Protein AF-A0A2H9MU21-F1 (afdb_monomer)

Mean predicted aligned error: 9.56 Å

Sequence (150 aa):
MADRKDGHDASGLLRKSKEVTQAKPKVFITDGLGSYAEAYQKEFWTVKRETRTLHIKHIHLQGDRNNNKMERLNGEIRDREKVMRGIKKKDSVTLTGYQLFHNYIRPHSALDGKTPSEKCGIKINGNNKWITLIQNAKKIQDREECPFLS

Nearest PDB structures (foldseek):
  7rz9-assembly1_A  TM=5.599E-01  e=3.671E-01  Rattus norvegicus
  6n50-assembly2_B  TM=5.242E-01  e=1.299E+00  Homo sapiens
  4u1x-assembly1_A  TM=3.172E-01  e=3.671E-01  Rattus norvegicus
  5b3j-assembly1_A  TM=4.796E-01  e=6.410E+00  Xenopus laevis
  6uo8-assembly1_A  TM=4.040E-01  e=5.998E+00  Homo sapiens

Radius of gyration: 18.97 Å; Cα contacts (8 Å, |Δi|>4): 110; chains: 1; bounding box: 38×38×54 Å

pLDDT: mean 79.31, std 14.64, range [28.78, 92.69]

Secondary structure (DSSP, 8-state):
-----STT-THHHHHHHHHHHSS--SEEEEES-HHHHHHHHHHT--SSGGG--EEEEE---S--TTTHHHHHHHHHHHHHHHHSTTTTSTT-HHHHHHHHIIIII--BGGGTTB-HHHHTT----SSSHHHHHHHHHHHHHHHHH-TT--

Solvent-accessible surface area (backbone atoms only — not comparable to full-atom values): 9190 Å² total; per-residue (Å²): 140,89,88,76,97,62,78,78,65,40,37,66,57,54,45,51,47,31,69,75,64,75,50,79,63,66,66,45,79,45,60,65,56,65,45,55,56,57,20,39,57,73,66,48,56,51,89,56,73,91,74,31,38,44,80,45,64,54,76,67,96,66,86,65,78,71,52,55,62,56,51,53,50,51,51,54,52,49,54,50,57,72,69,45,89,69,66,90,43,92,85,42,64,62,60,58,53,46,52,49,40,54,34,68,63,42,60,30,75,96,53,81,54,35,22,59,32,47,75,73,69,52,74,75,94,45,96,50,53,67,60,46,51,52,53,52,52,50,56,50,51,54,42,73,78,41,80,81,81,125

Structure (mmCIF, N/CA/C/O backbone):
data_AF-A0A2H9MU21-F1
#
_entry.id   AF-A0A2H9MU21-F1
#
loop_
_atom_site.group_PDB
_atom_site.id
_atom_site.type_symbol
_atom_site.label_atom_id
_atom_site.label_alt_id
_atom_site.label_comp_id
_atom_site.label_asym_id
_atom_site.label_entity_id
_atom_site.label_seq_id
_atom_site.pdbx_PDB_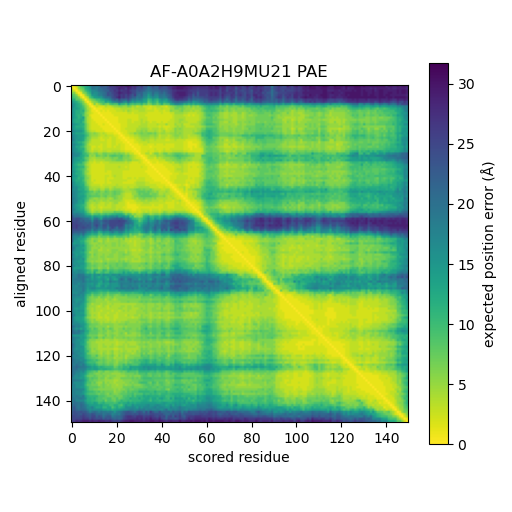ins_code
_atom_site.Cartn_x
_atom_site.Cartn_y
_atom_site.Cartn_z
_atom_site.occupancy
_atom_site.B_iso_or_equiv
_atom_site.auth_seq_id
_atom_site.auth_comp_id
_atom_site.auth_asym_id
_atom_site.auth_atom_id
_atom_site.pdbx_PDB_model_num
ATOM 1 N N . MET A 1 1 ? 4.583 18.434 7.825 1.00 28.78 1 MET A N 1
ATOM 2 C CA . MET A 1 1 ? 5.786 18.815 7.051 1.00 28.78 1 MET A CA 1
ATOM 3 C C . MET A 1 1 ? 5.511 18.649 5.561 1.00 28.78 1 MET A C 1
ATOM 5 O O . MET A 1 1 ? 5.287 17.536 5.119 1.00 28.78 1 MET A O 1
ATOM 9 N N . ALA A 1 2 ? 5.394 19.742 4.809 1.00 34.72 2 ALA A N 1
ATOM 10 C CA . ALA A 1 2 ? 5.431 19.710 3.344 1.00 34.72 2 ALA A CA 1
ATOM 11 C C . ALA A 1 2 ? 6.011 21.055 2.932 1.00 34.72 2 ALA A C 1
ATOM 13 O O . ALA A 1 2 ? 5.278 22.039 2.905 1.00 34.72 2 ALA A O 1
ATOM 14 N N . ASP A 1 3 ? 7.327 21.081 2.790 1.00 33.78 3 ASP A N 1
ATOM 15 C CA . ASP A 1 3 ? 8.057 22.201 2.223 1.00 33.78 3 ASP A CA 1
ATOM 16 C C . ASP A 1 3 ? 9.366 21.666 1.645 1.00 33.78 3 ASP A C 1
ATOM 18 O O . ASP A 1 3 ? 10.377 21.610 2.334 1.00 33.78 3 ASP A O 1
ATOM 22 N N . ARG A 1 4 ? 9.291 21.139 0.420 1.00 38.50 4 ARG A N 1
ATOM 23 C CA . ARG A 1 4 ? 10.366 21.202 -0.576 1.00 38.50 4 ARG A CA 1
ATOM 24 C C . ARG A 1 4 ? 9.696 21.267 -1.939 1.00 38.50 4 ARG A C 1
ATOM 26 O O . ARG A 1 4 ? 8.899 20.400 -2.293 1.00 38.50 4 ARG A O 1
ATOM 33 N N . LYS A 1 5 ? 9.964 22.369 -2.627 1.00 35.53 5 LYS A N 1
ATOM 34 C CA . LYS A 1 5 ? 9.330 22.827 -3.861 1.00 35.53 5 LYS A CA 1
ATOM 35 C C . LYS A 1 5 ? 10.253 22.574 -5.059 1.00 35.53 5 LYS A C 1
ATOM 37 O O . LYS A 1 5 ? 10.310 23.394 -5.963 1.00 35.53 5 LYS A O 1
ATOM 42 N N . ASP A 1 6 ? 10.931 21.429 -5.048 1.00 36.09 6 ASP A N 1
ATOM 43 C CA . ASP A 1 6 ? 11.750 20.915 -6.144 1.00 36.09 6 ASP A CA 1
ATOM 44 C C . ASP A 1 6 ? 11.114 19.592 -6.578 1.00 36.09 6 ASP A C 1
ATOM 46 O O . ASP A 1 6 ? 10.799 18.763 -5.725 1.00 36.09 6 ASP A O 1
ATOM 50 N N . GLY A 1 7 ? 10.815 19.469 -7.876 1.00 42.84 7 GLY A N 1
ATOM 51 C CA . GLY A 1 7 ? 9.925 18.483 -8.506 1.00 42.84 7 GLY A CA 1
ATOM 52 C C . GLY A 1 7 ? 9.657 17.204 -7.711 1.00 42.84 7 GLY A C 1
ATOM 53 O O . GLY A 1 7 ? 10.586 16.461 -7.431 1.00 42.84 7 GLY A O 1
ATOM 54 N N . HIS A 1 8 ? 8.381 16.962 -7.379 1.00 54.75 8 HIS A N 1
ATOM 55 C CA . HIS A 1 8 ? 7.844 15.808 -6.643 1.00 54.75 8 HIS A CA 1
ATOM 56 C C . HIS A 1 8 ? 8.671 14.513 -6.796 1.00 54.75 8 HIS A C 1
ATOM 58 O O . HIS A 1 8 ? 8.365 13.670 -7.642 1.00 54.75 8 HIS A O 1
ATOM 64 N N . ASP A 1 9 ? 9.712 14.350 -5.974 1.00 71.12 9 ASP A N 1
ATOM 65 C CA . ASP A 1 9 ? 10.605 13.198 -6.051 1.00 71.12 9 ASP A CA 1
ATOM 66 C C . ASP A 1 9 ? 9.889 11.970 -5.483 1.00 71.12 9 ASP A C 1
ATOM 68 O O . ASP A 1 9 ? 9.739 11.796 -4.269 1.00 71.12 9 ASP A O 1
ATOM 72 N N . ALA A 1 10 ? 9.422 11.103 -6.380 1.00 82.31 10 ALA A N 1
ATOM 73 C CA . ALA A 1 10 ? 8.745 9.869 -6.014 1.00 82.31 10 ALA A CA 1
ATOM 74 C C . ALA A 1 10 ? 9.695 8.853 -5.344 1.00 82.31 10 ALA A C 1
ATOM 76 O O . ALA A 1 10 ? 9.217 7.885 -4.747 1.00 82.31 10 ALA A O 1
ATOM 77 N N . SER A 1 11 ? 11.019 9.072 -5.372 1.00 85.31 11 SER A N 1
ATOM 78 C CA . SER A 1 11 ? 12.018 8.137 -4.826 1.00 85.31 11 SER A CA 1
ATOM 79 C C . SER A 1 11 ? 11.796 7.878 -3.341 1.00 85.31 11 SER A C 1
ATOM 81 O O . SER A 1 11 ? 11.800 6.730 -2.903 1.00 85.31 11 SER A O 1
ATOM 83 N N . GLY A 1 12 ? 11.494 8.923 -2.560 1.00 87.12 12 GLY A N 1
ATOM 84 C CA . GLY A 1 12 ? 11.210 8.775 -1.131 1.00 87.12 12 GLY A CA 1
ATOM 85 C C . GLY A 1 12 ? 10.014 7.857 -0.849 1.00 87.12 12 GLY A C 1
ATOM 86 O O . GLY A 1 12 ? 10.052 7.060 0.090 1.00 87.12 12 GLY A O 1
ATOM 87 N N . LEU A 1 13 ? 8.979 7.923 -1.690 1.00 86.12 13 LEU A N 1
ATOM 88 C CA . LEU A 1 13 ? 7.780 7.093 -1.572 1.00 86.12 13 LEU A CA 1
ATOM 89 C C . LEU A 1 13 ? 8.057 5.638 -1.973 1.00 86.12 13 LEU A C 1
ATOM 91 O O . LEU A 1 13 ? 7.621 4.718 -1.281 1.00 86.12 13 LEU A O 1
ATOM 95 N N . LEU A 1 14 ? 8.820 5.426 -3.049 1.00 88.56 14 LEU A N 1
ATOM 96 C CA . LEU A 1 14 ? 9.220 4.095 -3.520 1.00 88.56 14 LEU A CA 1
ATOM 97 C C . LEU A 1 14 ? 10.204 3.408 -2.563 1.00 88.56 14 LEU A C 1
ATOM 99 O O . LEU A 1 14 ? 10.153 2.194 -2.375 1.00 88.56 14 LEU A O 1
ATOM 103 N N . ARG A 1 15 ? 11.090 4.170 -1.920 1.00 88.62 15 ARG A N 1
ATOM 104 C CA . ARG A 1 15 ? 11.968 3.654 -0.869 1.00 88.62 15 ARG A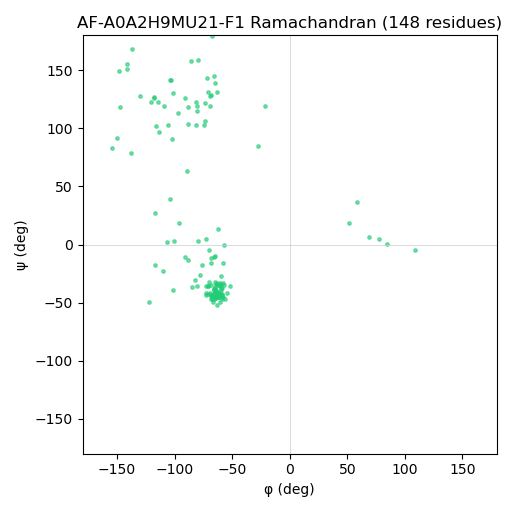 CA 1
ATOM 105 C C . ARG A 1 15 ? 11.159 3.171 0.330 1.00 88.62 15 ARG A C 1
ATOM 107 O O . ARG A 1 15 ? 11.276 2.009 0.713 1.00 88.62 15 ARG A O 1
ATOM 114 N N . LYS A 1 16 ? 10.269 4.024 0.846 1.00 87.38 16 LYS A N 1
ATOM 115 C CA . LYS A 1 16 ? 9.406 3.689 1.985 1.00 87.38 16 LYS A CA 1
ATOM 116 C C . LYS A 1 16 ? 8.521 2.473 1.700 1.00 87.38 16 LYS A C 1
ATOM 118 O O . LYS A 1 16 ? 8.306 1.648 2.581 1.00 87.38 16 LYS A O 1
ATOM 123 N N . SER A 1 17 ? 8.014 2.328 0.474 1.00 86.56 17 SER A N 1
ATOM 124 C CA . SER A 1 17 ? 7.189 1.168 0.123 1.00 86.56 17 SER A CA 1
ATOM 125 C C . SER A 1 17 ? 7.973 -0.146 0.169 1.00 86.56 17 SER A C 1
ATOM 127 O O . SER A 1 17 ? 7.438 -1.135 0.669 1.00 86.56 17 SER A O 1
ATOM 129 N N . LYS A 1 18 ? 9.244 -0.165 -0.256 1.00 86.81 18 LYS A N 1
ATOM 130 C CA . LYS A 1 18 ? 10.115 -1.346 -0.100 1.00 86.81 18 LYS A CA 1
ATOM 131 C C . LYS A 1 18 ? 10.378 -1.682 1.352 1.00 86.81 18 LYS A C 1
ATOM 133 O O . LYS A 1 18 ? 10.355 -2.852 1.700 1.00 86.81 18 LYS A O 1
ATOM 138 N N . GLU A 1 19 ? 10.645 -0.677 2.178 1.00 88.00 19 GLU A N 1
ATOM 139 C CA . GLU A 1 19 ? 10.924 -0.878 3.603 1.00 88.00 19 GLU A CA 1
ATOM 140 C C . GLU A 1 19 ? 9.717 -1.503 4.310 1.00 88.00 19 GLU A C 1
ATOM 142 O O . GLU A 1 19 ? 9.864 -2.478 5.039 1.00 88.00 19 GLU A O 1
ATOM 147 N N . VAL A 1 20 ? 8.512 -0.996 4.026 1.00 85.12 20 VAL A N 1
ATOM 148 C CA . VAL A 1 20 ? 7.267 -1.485 4.637 1.00 85.12 20 VAL A CA 1
ATOM 149 C C . VAL A 1 20 ? 6.873 -2.870 4.123 1.00 85.12 20 VAL A C 1
ATOM 151 O O . VAL A 1 20 ? 6.426 -3.708 4.898 1.00 85.12 20 VAL A O 1
ATOM 154 N N . THR A 1 21 ? 6.993 -3.117 2.818 1.00 83.44 21 THR A N 1
ATOM 155 C CA . THR A 1 21 ? 6.550 -4.390 2.217 1.00 83.44 21 THR A CA 1
ATOM 156 C C . THR A 1 21 ? 7.624 -5.472 2.231 1.00 83.44 21 THR A C 1
ATOM 158 O O . THR A 1 21 ? 7.314 -6.627 1.951 1.00 83.44 21 THR A O 1
ATOM 161 N N . GLN A 1 22 ? 8.879 -5.100 2.503 1.00 85.44 22 GLN A N 1
ATOM 162 C CA . GLN A 1 22 ? 10.077 -5.939 2.381 1.00 85.44 22 GLN A CA 1
ATOM 163 C C . GLN A 1 22 ? 10.218 -6.626 1.010 1.00 85.44 22 GLN A C 1
ATOM 165 O O . GLN A 1 22 ? 10.974 -7.582 0.848 1.00 85.44 22 GLN A O 1
ATOM 170 N N . ALA A 1 23 ? 9.505 -6.129 -0.004 1.00 84.50 23 ALA A N 1
ATOM 171 C CA . ALA A 1 23 ? 9.418 -6.725 -1.325 1.00 84.50 23 ALA A CA 1
ATOM 172 C C . ALA A 1 23 ? 9.409 -5.643 -2.410 1.00 84.50 23 ALA A C 1
ATOM 174 O O . ALA A 1 23 ? 9.014 -4.498 -2.191 1.00 84.50 23 ALA A O 1
ATOM 175 N N . LYS A 1 24 ? 9.840 -6.017 -3.617 1.00 86.06 24 LYS A N 1
ATOM 176 C CA . LYS A 1 24 ? 9.714 -5.170 -4.809 1.00 86.06 24 LYS A CA 1
ATOM 177 C C . LYS A 1 24 ? 8.578 -5.686 -5.692 1.00 86.06 24 LYS A C 1
ATOM 179 O O . LYS A 1 24 ? 8.432 -6.902 -5.841 1.00 86.06 24 LYS A O 1
ATOM 184 N N . PRO A 1 25 ? 7.788 -4.799 -6.316 1.00 87.69 25 PRO A N 1
ATOM 185 C CA . PRO A 1 25 ? 6.787 -5.229 -7.278 1.00 87.69 25 PRO A CA 1
ATOM 186 C C . PRO A 1 25 ? 7.466 -5.845 -8.508 1.00 87.69 25 PRO A C 1
ATOM 188 O O . PRO A 1 25 ? 8.514 -5.377 -8.951 1.00 87.69 25 PRO A O 1
ATOM 191 N N . LYS A 1 26 ? 6.851 -6.871 -9.106 1.00 88.25 26 LYS A N 1
ATOM 192 C CA . LYS A 1 26 ? 7.319 -7.421 -10.393 1.00 88.25 26 LYS A CA 1
ATOM 193 C C . LYS A 1 26 ? 7.053 -6.468 -11.554 1.00 88.25 26 LYS A C 1
ATOM 195 O O . LYS A 1 26 ? 7.855 -6.379 -12.474 1.00 88.25 26 LYS A O 1
ATOM 200 N N . VAL A 1 27 ? 5.933 -5.753 -11.495 1.00 87.31 27 VAL A N 1
ATOM 201 C CA . VAL A 1 27 ? 5.517 -4.771 -12.496 1.00 87.31 27 VAL A CA 1
ATOM 202 C C . VAL A 1 27 ? 5.149 -3.488 -11.763 1.00 87.31 27 VAL A C 1
ATOM 204 O O . VAL A 1 27 ? 4.364 -3.519 -10.817 1.00 87.31 27 VAL A O 1
ATOM 207 N N . PHE A 1 28 ? 5.733 -2.375 -12.186 1.00 87.81 28 PHE A N 1
ATOM 208 C CA . PHE A 1 28 ? 5.446 -1.037 -11.695 1.00 87.81 28 PHE A CA 1
ATOM 209 C C . PHE A 1 28 ? 4.835 -0.237 -12.839 1.00 87.81 28 PHE A C 1
ATOM 211 O O . PHE A 1 28 ? 5.427 -0.145 -13.910 1.00 87.81 28 PHE A O 1
ATOM 218 N N . ILE A 1 29 ? 3.635 0.291 -12.632 1.00 85.88 29 ILE A N 1
ATOM 219 C CA . ILE A 1 29 ? 2.845 0.937 -13.679 1.00 85.88 29 ILE A CA 1
ATOM 220 C C . ILE A 1 29 ? 2.586 2.370 -13.239 1.00 85.88 29 ILE A C 1
ATOM 222 O O . ILE A 1 29 ? 2.044 2.579 -12.155 1.00 85.88 29 ILE A O 1
ATOM 226 N N . THR A 1 30 ? 2.993 3.340 -14.054 1.00 83.75 30 THR A N 1
ATOM 227 C CA . THR A 1 30 ? 2.809 4.771 -13.765 1.00 83.75 30 THR A CA 1
ATOM 228 C C . THR A 1 30 ? 2.345 5.524 -14.999 1.00 83.75 30 THR A C 1
ATOM 230 O O . THR A 1 30 ? 2.396 5.004 -16.116 1.00 83.75 30 THR A O 1
ATOM 233 N N . ASP A 1 31 ? 1.921 6.767 -14.795 1.00 75.25 31 ASP A N 1
ATOM 234 C CA . ASP A 1 31 ? 1.723 7.711 -15.887 1.00 75.25 31 ASP A CA 1
ATOM 235 C C . ASP A 1 31 ? 3.064 8.093 -16.550 1.00 75.25 31 ASP A C 1
ATOM 237 O O . ASP A 1 31 ? 4.149 7.609 -16.191 1.00 75.25 31 ASP A O 1
ATOM 241 N N . GLY A 1 32 ? 2.977 8.951 -17.566 1.00 72.50 32 GLY A N 1
ATOM 242 C CA . GLY A 1 32 ? 4.128 9.463 -18.301 1.00 72.50 32 GLY A CA 1
ATOM 243 C C . GLY A 1 32 ? 4.992 10.482 -17.545 1.00 72.50 32 GLY A C 1
ATOM 244 O O . GLY A 1 32 ? 5.916 11.016 -18.158 1.00 72.50 32 GLY A O 1
ATOM 245 N N . LEU A 1 33 ? 4.731 10.783 -16.264 1.00 80.56 33 LEU A N 1
ATOM 246 C CA . LEU A 1 33 ? 5.489 11.800 -15.534 1.00 80.56 33 LEU A CA 1
ATOM 247 C C . LEU A 1 33 ? 6.936 11.339 -15.285 1.00 80.56 33 LEU A C 1
ATOM 249 O O . LEU A 1 33 ? 7.195 10.252 -14.762 1.00 80.56 33 LEU A O 1
ATOM 253 N N . GLY A 1 34 ? 7.901 12.191 -15.649 1.00 80.94 34 GLY A N 1
ATOM 254 C CA . GLY A 1 34 ? 9.335 11.873 -15.594 1.00 80.94 34 GLY A CA 1
ATOM 255 C C . GLY A 1 34 ? 9.846 11.488 -14.201 1.00 80.94 34 GLY A C 1
ATOM 256 O O . GLY A 1 34 ? 10.681 10.591 -14.087 1.00 80.94 34 GLY A O 1
ATOM 257 N N . SER A 1 35 ? 9.279 12.068 -13.138 1.00 85.81 35 SER A N 1
ATOM 258 C CA . SER A 1 35 ? 9.694 11.807 -11.752 1.00 85.81 35 SER A CA 1
ATOM 259 C C . SER A 1 35 ? 9.536 10.342 -11.334 1.00 85.81 35 SER A C 1
ATOM 261 O O . SER A 1 35 ? 10.363 9.820 -10.587 1.00 85.81 35 SER A O 1
ATOM 263 N N . TYR A 1 36 ? 8.527 9.632 -11.851 1.00 85.44 36 TYR A N 1
ATOM 264 C CA . TYR A 1 36 ? 8.365 8.201 -11.582 1.00 85.44 36 TYR A CA 1
ATOM 265 C C . TYR A 1 36 ? 9.428 7.348 -12.267 1.00 85.44 36 TYR A C 1
ATOM 267 O O . TYR A 1 36 ? 9.823 6.318 -11.724 1.00 85.44 36 TYR A O 1
ATOM 275 N N . ALA A 1 37 ? 9.900 7.766 -13.442 1.00 85.81 37 ALA A N 1
ATOM 276 C CA . ALA A 1 37 ? 10.964 7.073 -14.159 1.00 85.81 37 ALA A CA 1
ATOM 277 C C . ALA A 1 37 ? 12.294 7.168 -13.413 1.00 85.81 37 ALA A C 1
ATOM 279 O O . ALA A 1 37 ? 12.968 6.157 -13.219 1.00 85.81 37 ALA A O 1
ATOM 280 N N . GLU A 1 38 ? 12.633 8.374 -12.959 1.00 87.75 38 GLU A N 1
ATOM 281 C CA . GLU A 1 38 ? 13.838 8.624 -12.172 1.00 87.75 38 GLU A CA 1
ATOM 282 C C . GLU A 1 38 ? 13.800 7.858 -10.847 1.00 87.75 38 GLU A C 1
ATOM 284 O O . GLU A 1 38 ? 14.762 7.177 -10.488 1.00 87.75 38 GLU A O 1
ATOM 289 N N . ALA A 1 39 ? 12.662 7.897 -10.151 1.00 88.62 39 ALA A N 1
ATOM 290 C CA . ALA A 1 39 ? 12.470 7.178 -8.898 1.00 88.62 39 ALA A CA 1
ATOM 291 C C . ALA A 1 39 ? 12.540 5.655 -9.074 1.00 88.62 39 ALA A C 1
ATOM 293 O O . ALA A 1 39 ? 13.184 4.963 -8.285 1.00 88.62 39 ALA A O 1
ATOM 294 N N . TYR A 1 40 ? 11.928 5.117 -10.132 1.00 89.75 40 TYR A N 1
ATOM 295 C CA . TYR A 1 40 ? 12.044 3.702 -10.480 1.00 89.75 40 TYR A CA 1
ATOM 296 C C . TYR A 1 40 ? 13.507 3.303 -10.714 1.00 89.75 40 TYR A C 1
ATOM 298 O O . TYR A 1 40 ? 13.953 2.275 -10.195 1.00 89.75 40 TYR A O 1
ATOM 306 N N . GLN A 1 41 ? 14.259 4.119 -11.459 1.00 89.25 41 GLN A N 1
ATOM 307 C CA . GLN A 1 41 ? 15.652 3.830 -11.778 1.00 89.25 41 GLN A CA 1
ATOM 308 C C . GLN A 1 41 ? 16.542 3.828 -10.530 1.00 89.25 41 GLN A C 1
ATOM 310 O O . GLN A 1 41 ? 17.429 2.987 -10.417 1.00 89.25 41 GLN A O 1
ATOM 315 N N . LYS A 1 42 ? 16.274 4.715 -9.568 1.00 88.81 42 LYS A N 1
ATOM 316 C CA . LYS A 1 42 ? 16.995 4.760 -8.288 1.00 88.81 42 LYS A CA 1
ATOM 317 C C . LYS A 1 42 ? 16.617 3.603 -7.360 1.00 88.81 42 LYS A C 1
ATOM 319 O O . LYS A 1 42 ? 17.484 3.001 -6.734 1.00 88.81 42 LYS A O 1
ATOM 324 N N . GLU A 1 43 ? 15.328 3.277 -7.257 1.00 88.38 43 GLU A N 1
ATOM 325 C CA . GLU A 1 43 ? 14.828 2.429 -6.169 1.00 88.38 43 GLU A CA 1
ATOM 326 C C . GLU A 1 43 ? 14.583 0.963 -6.567 1.00 88.38 43 GLU A C 1
ATOM 328 O O . GLU A 1 43 ? 14.820 0.042 -5.767 1.00 88.38 43 GLU A O 1
ATOM 333 N N . PHE A 1 44 ? 14.062 0.716 -7.770 1.00 88.88 44 PHE A N 1
ATOM 334 C CA . PHE A 1 44 ? 13.567 -0.600 -8.198 1.00 88.88 44 PHE A CA 1
ATOM 335 C C . PHE A 1 44 ? 14.441 -1.265 -9.256 1.00 88.88 44 PHE A C 1
ATOM 337 O O . PHE A 1 44 ? 14.426 -2.493 -9.353 1.00 88.88 44 PHE A O 1
ATOM 344 N N . TRP A 1 45 ? 15.232 -0.493 -9.999 1.00 87.81 45 TRP A N 1
ATOM 345 C CA . TRP A 1 45 ? 16.102 -1.031 -11.035 1.00 87.81 45 TRP A CA 1
ATOM 346 C C . TRP A 1 45 ? 17.197 -1.940 -10.462 1.00 87.81 45 TRP A C 1
ATOM 348 O O . TRP A 1 45 ? 17.802 -1.665 -9.425 1.00 87.81 45 TRP A O 1
ATOM 358 N N . THR A 1 46 ? 17.449 -3.047 -11.157 1.00 88.31 46 THR A N 1
ATOM 359 C CA . THR A 1 46 ? 18.530 -3.989 -10.863 1.00 88.31 46 THR A CA 1
ATOM 360 C C . THR A 1 46 ? 19.145 -4.497 -12.166 1.00 88.31 46 THR A C 1
ATOM 362 O O . TH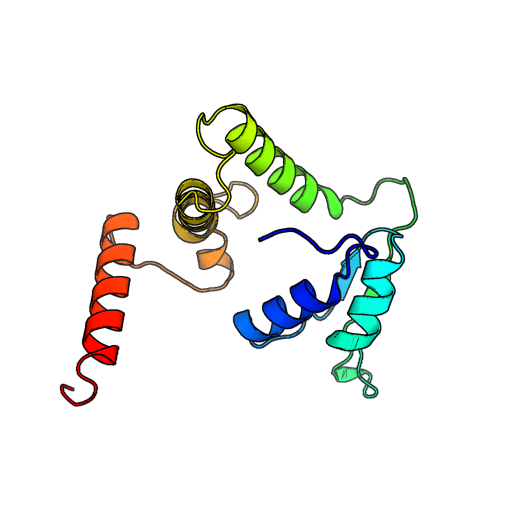R A 1 46 ? 18.476 -4.615 -13.199 1.00 88.31 46 THR A O 1
ATOM 365 N N . VAL A 1 47 ? 20.436 -4.838 -12.114 1.00 86.75 47 VAL A N 1
ATOM 366 C CA . VAL A 1 47 ? 21.181 -5.351 -13.275 1.00 86.75 47 VAL A CA 1
ATOM 367 C C . VAL A 1 47 ? 20.628 -6.710 -13.722 1.00 86.75 47 VAL A C 1
ATOM 369 O O . VAL A 1 47 ? 20.355 -6.922 -14.906 1.00 86.75 47 VAL A O 1
ATOM 372 N N . LYS A 1 48 ? 20.390 -7.630 -12.777 1.00 88.50 48 LYS A N 1
ATOM 373 C CA . LYS A 1 48 ? 19.875 -8.978 -13.067 1.00 88.50 48 LYS A CA 1
ATOM 374 C C . LYS A 1 48 ? 18.427 -8.916 -13.543 1.00 88.50 48 LYS A C 1
ATOM 376 O O . LYS A 1 48 ? 17.580 -8.339 -12.872 1.00 88.50 48 LYS A O 1
ATOM 381 N N . ARG A 1 49 ? 18.132 -9.538 -14.687 1.00 80.12 49 ARG A N 1
ATOM 382 C CA . ARG A 1 49 ? 16.791 -9.515 -15.297 1.00 80.12 49 ARG A CA 1
ATOM 383 C C . ARG A 1 49 ? 15.734 -10.210 -14.432 1.00 80.12 49 ARG A C 1
ATOM 385 O O . ARG A 1 49 ? 14.606 -9.742 -14.390 1.00 80.12 49 ARG A O 1
ATOM 392 N N . GLU A 1 50 ? 16.108 -11.270 -13.717 1.00 82.50 50 GLU A N 1
ATOM 393 C CA . GLU A 1 50 ? 15.210 -12.050 -12.848 1.00 82.50 50 GLU A CA 1
ATOM 394 C C . GLU A 1 50 ? 14.635 -11.240 -11.678 1.00 82.50 50 GLU A C 1
ATOM 396 O O . GLU A 1 50 ? 13.493 -11.450 -11.279 1.00 82.50 50 GLU A O 1
ATOM 401 N N . THR A 1 51 ? 15.415 -10.305 -11.128 1.00 84.19 51 THR A N 1
ATOM 402 C CA . THR A 1 51 ? 15.013 -9.480 -9.975 1.00 84.19 51 THR A CA 1
ATOM 403 C C . THR A 1 51 ? 14.545 -8.085 -10.376 1.00 84.19 51 THR A C 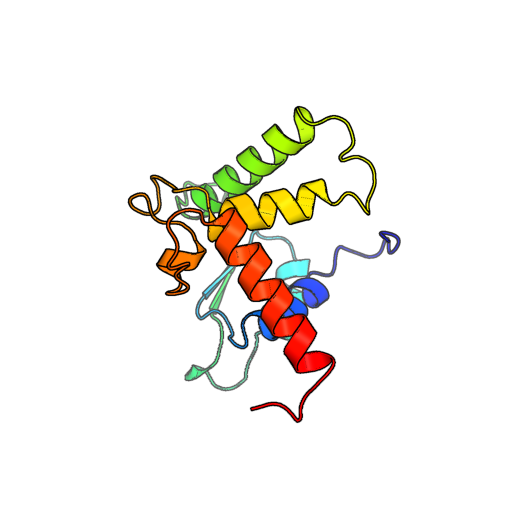1
ATOM 405 O O . THR A 1 51 ? 14.254 -7.260 -9.508 1.00 84.19 51 THR A O 1
ATOM 408 N N . ARG A 1 52 ? 14.500 -7.800 -11.681 1.00 87.25 52 ARG A N 1
ATOM 409 C CA . ARG A 1 52 ? 14.198 -6.475 -12.211 1.00 87.25 52 ARG A CA 1
ATOM 410 C C . ARG A 1 52 ? 12.695 -6.252 -12.234 1.00 87.25 52 ARG A C 1
ATOM 412 O O . ARG A 1 52 ? 11.962 -6.985 -12.892 1.00 87.25 52 ARG A O 1
ATOM 419 N N . THR A 1 53 ? 12.244 -5.199 -11.565 1.00 89.00 53 THR A N 1
ATOM 420 C CA . THR A 1 53 ? 10.880 -4.695 -11.726 1.00 89.00 53 THR A CA 1
ATOM 421 C C . THR A 1 53 ? 10.682 -4.206 -13.162 1.00 89.00 53 THR A C 1
ATOM 423 O O . THR A 1 53 ? 11.495 -3.446 -13.668 1.00 89.00 53 THR A O 1
ATOM 426 N N . LEU A 1 54 ? 9.603 -4.601 -13.832 1.00 87.38 54 LEU A N 1
ATOM 427 C CA . LEU A 1 54 ? 9.233 -4.054 -15.137 1.00 87.38 54 LEU A CA 1
ATOM 428 C C . LEU A 1 54 ? 8.517 -2.711 -14.948 1.00 87.38 54 LEU A C 1
ATOM 430 O O . LEU A 1 54 ? 7.420 -2.691 -14.395 1.00 87.38 54 LEU A O 1
ATOM 434 N N . HIS A 1 55 ? 9.105 -1.602 -15.407 1.00 88.25 55 HIS A N 1
ATOM 435 C CA . HIS A 1 55 ? 8.423 -0.301 -15.425 1.00 88.25 55 HIS A CA 1
ATOM 436 C C . HIS A 1 55 ? 7.633 -0.118 -16.720 1.00 88.25 55 HIS A C 1
ATOM 438 O O . HIS A 1 55 ? 8.214 -0.099 -17.803 1.00 88.25 55 HIS A O 1
ATOM 444 N N . ILE A 1 56 ? 6.316 0.035 -16.601 1.00 84.44 56 ILE A N 1
ATOM 445 C CA . ILE A 1 56 ? 5.405 0.346 -17.702 1.00 84.44 56 ILE A CA 1
ATOM 446 C C . ILE A 1 56 ? 4.914 1.782 -17.512 1.00 84.44 56 ILE A C 1
ATOM 448 O O . ILE A 1 56 ? 4.275 2.097 -16.507 1.00 84.44 56 ILE A O 1
ATOM 452 N N . LYS A 1 57 ? 5.206 2.652 -18.482 1.00 79.81 57 LYS A N 1
ATOM 453 C CA . LYS A 1 57 ? 4.682 4.021 -18.527 1.00 79.81 57 LYS A CA 1
ATOM 454 C C . LYS A 1 57 ? 3.468 4.052 -19.449 1.00 79.81 57 LYS A C 1
ATOM 456 O O . LYS A 1 57 ? 3.623 3.877 -20.657 1.00 79.81 57 LYS A O 1
ATOM 461 N N . HIS A 1 58 ? 2.277 4.292 -18.911 1.00 70.69 58 HIS A N 1
ATOM 462 C CA . HIS A 1 58 ? 1.109 4.569 -19.747 1.00 70.69 58 HIS A CA 1
ATOM 463 C C . HIS A 1 58 ? 1.138 6.040 -20.157 1.00 70.69 58 HIS A C 1
ATOM 465 O O . HIS A 1 58 ? 0.837 6.932 -19.369 1.00 70.69 58 HIS A O 1
ATOM 471 N N . ILE A 1 59 ? 1.545 6.281 -21.403 1.00 57.03 59 ILE A N 1
ATOM 472 C CA . ILE A 1 59 ? 1.558 7.612 -22.034 1.00 57.03 59 ILE A CA 1
ATOM 473 C C . ILE A 1 59 ? 0.223 7.887 -22.764 1.00 57.03 59 ILE A C 1
ATOM 475 O O . ILE A 1 59 ? -0.059 9.018 -23.142 1.00 57.03 59 ILE A O 1
ATOM 479 N N . HIS A 1 60 ? -0.640 6.878 -22.938 1.00 49.22 60 HIS A N 1
ATOM 480 C CA . HIS A 1 60 ? -1.806 6.975 -23.816 1.00 49.22 60 HIS A CA 1
ATOM 481 C C . HIS A 1 60 ? -3.124 7.219 -23.070 1.00 49.22 60 HIS A C 1
ATOM 483 O O . HIS A 1 60 ? -3.509 6.464 -22.182 1.00 49.22 60 HIS A O 1
ATOM 489 N N . LEU A 1 61 ? -3.864 8.222 -23.553 1.00 46.19 61 LEU A N 1
ATOM 490 C CA . LEU A 1 61 ? -5.273 8.550 -23.277 1.00 46.19 61 LEU A CA 1
ATOM 491 C C . LEU A 1 61 ? -6.278 7.456 -23.719 1.00 46.19 61 LEU A C 1
ATOM 493 O O . LEU A 1 61 ? -7.478 7.711 -23.788 1.00 46.19 61 LEU A O 1
ATOM 497 N N . GLN A 1 62 ? -5.823 6.243 -24.044 1.00 44.03 62 GLN A N 1
ATOM 498 C CA . GLN A 1 62 ? -6.645 5.186 -24.634 1.00 44.03 62 GLN A CA 1
ATOM 499 C C . GLN A 1 62 ? -6.806 3.994 -23.680 1.00 44.03 62 GLN A C 1
ATOM 501 O O . GLN A 1 62 ? -5.978 3.096 -23.624 1.00 44.03 62 GLN A O 1
ATOM 506 N N . GLY A 1 63 ? -7.925 3.984 -22.952 1.00 50.19 63 GLY A N 1
ATOM 507 C CA . GLY A 1 63 ? -8.696 2.769 -22.659 1.00 50.19 63 GLY A CA 1
ATOM 508 C C . GLY A 1 63 ? -8.107 1.699 -21.732 1.00 50.19 63 GLY A C 1
ATOM 509 O O . GLY A 1 63 ? -8.738 0.648 -21.588 1.00 50.19 63 GLY A O 1
ATOM 510 N N . ASP A 1 64 ? -6.964 1.915 -21.081 1.00 49.00 64 ASP A N 1
ATOM 511 C CA . ASP A 1 64 ? -6.407 0.896 -20.192 1.00 49.00 64 ASP A CA 1
ATOM 512 C C . ASP A 1 64 ? -7.195 0.782 -18.881 1.00 49.00 64 ASP A C 1
ATOM 514 O O . ASP A 1 64 ? -7.071 1.584 -17.955 1.00 49.00 64 ASP A O 1
ATOM 518 N N . ARG A 1 65 ? -7.963 -0.310 -18.771 1.00 51.66 65 ARG A N 1
ATOM 519 C CA . ARG A 1 65 ? -8.774 -0.722 -17.605 1.00 51.66 65 ARG A CA 1
ATOM 520 C C . ARG A 1 65 ? -7.980 -0.887 -16.294 1.00 51.66 65 ARG A C 1
ATOM 522 O O . ARG A 1 65 ? -8.556 -1.262 -15.272 1.00 51.66 65 ARG A O 1
ATOM 529 N N . ASN A 1 66 ? -6.668 -0.654 -16.309 1.00 58.25 66 ASN A N 1
ATOM 530 C CA . ASN A 1 66 ? -5.771 -0.865 -15.179 1.00 58.25 66 ASN A CA 1
ATOM 531 C C . ASN A 1 66 ? -5.775 0.311 -14.184 1.00 58.25 66 ASN A C 1
ATOM 533 O O . ASN A 1 66 ? -5.654 0.091 -12.978 1.00 58.25 66 ASN A O 1
ATOM 537 N N . ASN A 1 67 ? -6.005 1.548 -14.648 1.00 68.88 67 ASN A N 1
ATOM 538 C CA . ASN A 1 67 ? -6.045 2.708 -13.748 1.00 68.88 67 ASN A CA 1
ATOM 539 C C . ASN A 1 67 ? -7.351 2.805 -12.940 1.00 68.88 67 ASN A C 1
ATOM 541 O O . ASN A 1 67 ? -7.380 3.436 -11.887 1.00 68.88 67 ASN A O 1
ATOM 545 N N . ASN A 1 68 ? -8.412 2.108 -13.365 1.00 76.38 68 ASN A N 1
ATOM 546 C CA . ASN A 1 68 ? -9.735 2.136 -12.727 1.00 76.38 68 ASN A CA 1
ATOM 547 C C . ASN A 1 68 ? -9.680 1.868 -11.212 1.00 76.38 68 ASN A C 1
ATOM 549 O O . ASN A 1 68 ? -10.445 2.446 -10.441 1.00 76.38 68 ASN A O 1
ATOM 553 N N . LYS A 1 69 ? -8.769 0.992 -10.761 1.00 77.50 69 LYS A N 1
ATOM 554 C CA . LYS A 1 69 ? -8.588 0.697 -9.329 1.00 77.50 69 LYS A CA 1
ATOM 555 C C . LYS A 1 69 ? -8.022 1.896 -8.568 1.00 77.50 69 LYS A C 1
ATOM 557 O O . LYS A 1 69 ? -8.519 2.215 -7.489 1.00 77.50 69 LYS A O 1
ATOM 562 N N . MET A 1 70 ? -7.018 2.562 -9.135 1.00 79.06 70 MET A N 1
ATOM 563 C CA . MET A 1 70 ? -6.414 3.756 -8.544 1.00 79.06 70 MET A CA 1
ATOM 564 C C . MET A 1 70 ? -7.375 4.942 -8.580 1.00 79.06 70 MET A C 1
ATOM 566 O O . MET A 1 70 ? -7.525 5.628 -7.574 1.00 79.06 70 MET A O 1
ATOM 570 N N . GLU A 1 71 ? -8.100 5.139 -9.681 1.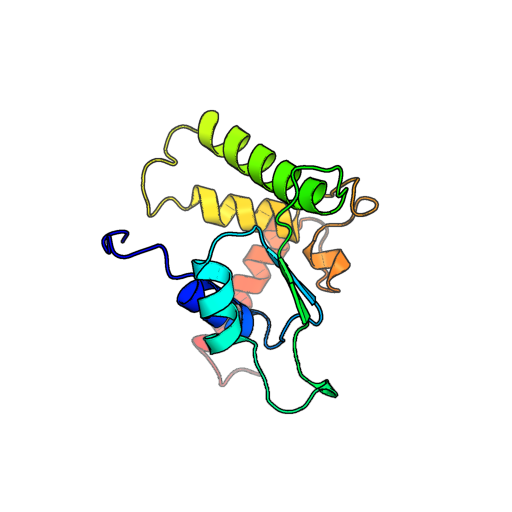00 82.38 71 GLU A N 1
ATOM 571 C CA . GLU A 1 71 ? -9.143 6.166 -9.783 1.00 82.38 71 GLU A CA 1
ATOM 572 C C . GLU A 1 71 ? -10.244 5.959 -8.743 1.00 82.38 71 GLU A C 1
ATOM 574 O O . GLU A 1 71 ? -10.628 6.901 -8.046 1.00 82.38 71 GLU A O 1
ATOM 579 N N . ARG A 1 72 ? -10.707 4.716 -8.562 1.00 84.19 72 ARG A N 1
ATOM 580 C CA . ARG A 1 72 ? -11.734 4.395 -7.566 1.00 84.19 72 ARG A CA 1
ATOM 581 C C . ARG A 1 72 ? -11.254 4.620 -6.134 1.00 84.19 72 ARG A C 1
ATOM 583 O O . ARG A 1 72 ? -12.052 5.063 -5.303 1.00 84.19 72 ARG A O 1
ATOM 590 N N . LEU A 1 73 ? -9.992 4.306 -5.840 1.00 83.19 73 LEU A N 1
ATOM 591 C CA . LEU A 1 73 ? -9.379 4.576 -4.540 1.00 83.19 73 LEU A CA 1
ATOM 592 C C . LEU A 1 73 ? -9.259 6.085 -4.295 1.00 83.19 73 LEU A C 1
ATOM 594 O O . LEU A 1 73 ? -9.669 6.571 -3.242 1.00 83.19 73 LEU A O 1
ATOM 598 N N . ASN A 1 74 ? -8.763 6.831 -5.283 1.00 82.19 74 ASN A N 1
ATOM 599 C CA . ASN A 1 74 ? -8.604 8.281 -5.200 1.00 82.19 74 ASN A CA 1
ATOM 600 C C . ASN A 1 74 ? -9.952 8.988 -5.023 1.00 82.19 74 ASN A C 1
ATOM 602 O O . ASN A 1 74 ? -10.058 9.892 -4.198 1.00 82.19 74 ASN A O 1
ATOM 606 N N . GLY A 1 75 ? -10.992 8.549 -5.737 1.00 84.69 75 GLY A N 1
ATOM 607 C CA . GLY A 1 75 ? -12.357 9.045 -5.555 1.00 84.69 75 GLY A CA 1
ATOM 608 C C . GLY A 1 75 ? -12.866 8.814 -4.133 1.00 84.69 75 GLY A C 1
ATOM 609 O O . GLY A 1 75 ? -13.370 9.737 -3.504 1.00 84.69 75 GLY A O 1
ATOM 610 N N . GLU A 1 76 ? -12.636 7.622 -3.575 1.00 83.69 76 GLU A N 1
ATOM 611 C CA . GLU A 1 76 ? -13.036 7.307 -2.201 1.00 83.69 76 GLU A CA 1
ATOM 612 C C . GLU A 1 76 ? -12.367 8.216 -1.166 1.00 83.69 76 GLU A C 1
ATOM 614 O O . GLU A 1 76 ? -13.020 8.708 -0.245 1.00 83.69 76 GLU A O 1
ATOM 619 N N . ILE A 1 77 ? -11.061 8.445 -1.323 1.00 81.88 77 ILE A N 1
ATOM 620 C CA . ILE A 1 77 ? -10.291 9.325 -0.442 1.00 81.88 77 ILE A CA 1
ATOM 621 C C . ILE A 1 77 ? -10.783 10.767 -0.589 1.00 81.88 77 ILE A C 1
ATOM 623 O O . ILE A 1 77 ? -11.012 11.431 0.419 1.00 81.88 77 ILE A O 1
ATOM 627 N N . ARG A 1 78 ? -11.013 11.232 -1.822 1.00 82.75 78 ARG A N 1
ATOM 628 C CA . ARG A 1 78 ? -11.477 12.595 -2.108 1.00 82.75 78 ARG A CA 1
ATOM 629 C C . ARG A 1 78 ? -12.882 12.857 -1.573 1.00 82.75 78 ARG A C 1
ATOM 631 O O . ARG A 1 78 ? -13.126 13.929 -1.027 1.00 82.75 78 ARG A O 1
ATOM 638 N N . ASP A 1 79 ? -13.793 11.893 -1.673 1.00 84.19 79 ASP A N 1
ATOM 639 C CA . ASP A 1 79 ? -15.144 12.009 -1.114 1.00 84.19 79 ASP A CA 1
ATOM 640 C C . ASP A 1 79 ? -15.104 12.112 0.415 1.00 84.19 79 ASP A C 1
ATOM 642 O O . ASP A 1 79 ? -15.816 12.920 1.016 1.00 84.19 79 ASP A O 1
ATOM 646 N N . ARG A 1 80 ? -14.217 11.346 1.061 1.00 79.56 80 ARG A N 1
ATOM 647 C CA . ARG A 1 80 ? -13.991 11.430 2.511 1.00 79.56 80 ARG A CA 1
ATOM 648 C C . ARG A 1 80 ? -13.343 12.746 2.919 1.00 79.56 80 ARG A C 1
ATOM 650 O O . ARG A 1 80 ? -13.801 13.352 3.886 1.00 79.56 80 ARG A O 1
ATOM 657 N N . GLU A 1 81 ? -12.336 13.196 2.175 1.00 77.75 81 GLU A N 1
ATOM 658 C CA . GLU A 1 81 ? -11.684 14.493 2.364 1.00 77.75 81 GLU A CA 1
ATOM 659 C C . GLU A 1 81 ? -12.687 15.645 2.248 1.00 77.75 81 GLU A C 1
ATOM 661 O O . GLU A 1 81 ? -12.713 16.538 3.093 1.00 77.75 81 GLU A O 1
ATOM 666 N N . LYS A 1 82 ? -13.549 15.599 1.228 1.00 80.56 82 LYS A N 1
ATOM 667 C CA . LYS A 1 82 ? -14.552 16.630 0.956 1.00 80.56 82 LYS A CA 1
ATOM 668 C C . LYS A 1 82 ? -15.605 16.726 2.060 1.00 80.56 82 LYS A C 1
ATOM 670 O O . LYS A 1 82 ? -16.012 17.832 2.410 1.00 80.56 82 LYS A O 1
ATOM 675 N N . VAL A 1 83 ? -16.081 15.589 2.573 1.00 79.31 83 VAL A N 1
ATOM 676 C CA . VAL A 1 83 ? -17.204 15.543 3.527 1.00 79.31 83 VAL A CA 1
ATOM 677 C C . VAL A 1 83 ? -16.751 15.745 4.976 1.00 79.31 83 VAL A C 1
ATOM 679 O O . VAL A 1 83 ? -17.465 16.380 5.755 1.00 79.31 83 VAL A O 1
ATOM 682 N N . MET A 1 84 ? -15.581 15.237 5.375 1.00 73.31 84 MET A N 1
ATOM 683 C CA . MET A 1 84 ? -15.141 15.344 6.768 1.00 73.31 84 MET A CA 1
ATOM 684 C C . MET A 1 84 ? -14.526 16.712 7.084 1.00 73.31 84 MET A C 1
ATOM 686 O O . MET A 1 84 ? -13.476 17.106 6.573 1.00 73.31 84 MET A O 1
ATOM 690 N N . ARG A 1 85 ? -15.141 17.422 8.031 1.00 66.50 85 ARG A N 1
ATOM 691 C CA . ARG A 1 85 ? -14.581 18.647 8.614 1.00 66.50 85 ARG A CA 1
ATOM 692 C C . ARG A 1 85 ? -13.376 18.287 9.499 1.00 66.50 85 ARG A C 1
ATOM 694 O O . ARG A 1 85 ? -13.481 17.405 10.340 1.00 66.50 85 ARG A O 1
ATOM 701 N N . GLY A 1 86 ? -12.242 18.975 9.325 1.00 65.44 86 GLY A N 1
ATOM 702 C CA . GLY A 1 86 ? -11.045 18.805 10.172 1.00 65.44 86 GLY A CA 1
ATOM 703 C C . GLY A 1 86 ? -9.840 18.102 9.526 1.00 65.44 86 GLY A C 1
ATOM 704 O O . GLY A 1 86 ? -8.767 18.097 10.124 1.00 65.44 86 GLY A O 1
ATOM 705 N N . ILE A 1 87 ? -9.955 17.599 8.288 1.00 64.75 87 ILE A N 1
ATOM 706 C CA . ILE A 1 87 ? -8.834 16.963 7.552 1.00 64.75 87 ILE A CA 1
ATOM 707 C C . ILE A 1 87 ? -7.734 17.961 7.143 1.00 64.75 87 ILE A C 1
ATOM 709 O O . ILE A 1 87 ? -6.602 17.572 6.878 1.00 64.75 87 ILE A O 1
ATOM 713 N N . LYS A 1 88 ? -8.006 19.272 7.177 1.00 61.03 88 LYS A N 1
ATOM 714 C CA . LYS A 1 88 ? -7.030 20.312 6.800 1.00 61.03 88 LYS A CA 1
ATOM 715 C C . LYS A 1 88 ? -5.797 20.396 7.722 1.00 61.03 88 LYS A C 1
ATOM 717 O O . LYS A 1 88 ? -4.853 21.110 7.392 1.00 61.03 88 LYS A O 1
ATOM 722 N N . LYS A 1 89 ? -5.784 19.698 8.867 1.00 67.56 89 LYS A N 1
ATOM 723 C CA . LYS A 1 89 ? -4.614 19.604 9.757 1.00 67.56 89 LYS A CA 1
ATOM 724 C C . LYS A 1 89 ? -3.761 18.392 9.368 1.00 67.56 89 LYS A C 1
ATOM 726 O O . LYS A 1 89 ? -4.267 17.275 9.337 1.00 67.56 89 LYS A O 1
ATOM 731 N N . LYS A 1 90 ? -2.462 18.612 9.117 1.00 61.44 90 LYS A N 1
ATOM 732 C CA . LYS A 1 90 ? -1.511 17.561 8.692 1.00 61.44 90 LYS A CA 1
ATOM 733 C C . LYS A 1 90 ? -1.378 16.415 9.707 1.00 61.44 90 LYS A C 1
ATOM 735 O O . LYS A 1 90 ? -1.137 15.290 9.290 1.00 61.44 90 LYS A O 1
ATOM 740 N N . ASP A 1 91 ? -1.614 16.687 10.989 1.00 60.69 91 ASP A N 1
ATOM 741 C CA . ASP A 1 91 ? -1.503 15.704 12.080 1.00 60.69 91 ASP A CA 1
ATOM 742 C C . ASP A 1 91 ? -2.851 15.061 12.446 1.00 60.69 91 ASP A C 1
ATOM 744 O O . ASP A 1 91 ? -3.040 14.536 13.542 1.00 60.69 91 ASP A O 1
ATOM 748 N N . SER A 1 92 ? -3.837 15.137 11.549 1.00 69.62 92 SER A N 1
ATOM 749 C CA . SER A 1 92 ? -5.149 14.563 11.815 1.00 69.62 92 SER A CA 1
ATOM 750 C C . SER A 1 92 ? -5.095 13.034 11.825 1.00 69.62 92 SER A C 1
ATOM 752 O O . SER A 1 92 ? -4.846 12.390 10.804 1.00 69.62 92 SER A O 1
ATOM 754 N N . VAL A 1 93 ? -5.441 12.445 12.973 1.00 79.06 93 VAL A N 1
ATOM 755 C CA . VAL A 1 93 ? -5.628 10.994 13.157 1.00 79.06 93 VAL A CA 1
ATOM 756 C C . VAL A 1 93 ? -6.690 10.399 12.222 1.00 79.06 93 VAL A C 1
ATOM 758 O O . VAL A 1 93 ? -6.740 9.186 12.027 1.00 79.06 93 VAL A O 1
ATOM 761 N N . THR A 1 94 ? -7.525 11.241 11.606 1.00 78.25 94 THR A N 1
ATOM 762 C CA . THR A 1 94 ? -8.607 10.834 10.707 1.00 78.25 94 THR A CA 1
ATOM 763 C C . THR A 1 94 ? -8.103 10.077 9.479 1.00 78.25 94 THR A C 1
ATOM 765 O O . THR A 1 94 ? -8.704 9.071 9.107 1.00 78.25 94 THR A O 1
ATOM 768 N N . LEU A 1 95 ? -7.001 10.514 8.856 1.00 79.94 95 LEU A N 1
ATOM 769 C CA . LEU A 1 95 ? -6.477 9.857 7.650 1.00 79.94 95 LEU A CA 1
ATOM 770 C C . LEU A 1 95 ? -5.919 8.468 7.974 1.00 79.94 95 LEU A C 1
ATOM 772 O O . LEU A 1 95 ? -6.232 7.500 7.283 1.00 79.94 95 LEU A O 1
ATOM 776 N N . THR A 1 96 ? -5.163 8.353 9.066 1.00 83.00 96 THR A N 1
ATOM 777 C CA . THR A 1 96 ? -4.633 7.072 9.550 1.00 83.00 96 THR A CA 1
ATOM 778 C C . THR A 1 96 ? -5.760 6.123 9.958 1.00 83.00 96 THR A C 1
ATOM 780 O O . THR A 1 96 ? -5.767 4.958 9.562 1.00 83.00 96 THR A O 1
ATOM 783 N N . GLY A 1 97 ? -6.767 6.623 10.682 1.00 87.62 97 GLY A N 1
ATOM 784 C CA . GLY A 1 97 ? -7.957 5.846 11.033 1.00 87.62 97 GLY A CA 1
ATOM 785 C C . GLY A 1 97 ? -8.712 5.346 9.799 1.00 87.62 97 GLY A C 1
ATOM 786 O O . GLY A 1 97 ? -9.151 4.196 9.764 1.00 87.62 97 GLY A O 1
ATOM 787 N N . TYR A 1 98 ? -8.799 6.169 8.750 1.00 87.00 98 TYR A N 1
ATOM 788 C CA . TYR A 1 98 ? -9.408 5.766 7.486 1.00 87.00 98 TYR A CA 1
ATOM 789 C C . TYR A 1 98 ? -8.611 4.677 6.763 1.00 87.00 98 TYR A C 1
ATOM 791 O O . TYR A 1 98 ? -9.199 3.714 6.276 1.00 87.00 98 TYR A O 1
ATOM 799 N N . GLN A 1 99 ? -7.280 4.790 6.725 1.00 88.19 99 GLN A N 1
ATOM 800 C CA . GLN A 1 99 ? -6.410 3.759 6.151 1.00 88.19 99 GLN A CA 1
ATOM 801 C C . GLN A 1 99 ? -6.586 2.417 6.869 1.00 88.19 99 GLN A C 1
ATOM 803 O O . GLN A 1 99 ? -6.721 1.386 6.210 1.00 88.19 99 GLN A O 1
ATOM 808 N N . LEU A 1 100 ? -6.651 2.424 8.206 1.00 90.62 100 LEU A N 1
ATOM 809 C CA . LEU A 1 100 ? -6.925 1.221 8.994 1.00 90.62 100 LEU A CA 1
ATOM 810 C C . LEU A 1 100 ? -8.291 0.628 8.644 1.00 90.62 100 LEU A C 1
ATOM 812 O O . LEU A 1 100 ? -8.394 -0.558 8.330 1.00 90.62 100 LEU A O 1
ATOM 816 N N . PHE A 1 101 ? -9.329 1.462 8.628 1.00 91.06 101 PHE A N 1
ATOM 817 C CA . PHE A 1 101 ? -10.676 1.030 8.283 1.00 91.06 101 PHE A CA 1
ATOM 818 C C . PHE A 1 101 ? -10.751 0.425 6.871 1.00 91.06 101 PHE A C 1
ATOM 820 O O . PHE A 1 101 ? -11.309 -0.659 6.699 1.00 91.06 101 PHE A O 1
ATOM 827 N N . HIS A 1 102 ? -10.158 1.080 5.870 1.00 90.38 102 HIS A N 1
ATOM 828 C CA . HIS A 1 102 ? -10.165 0.627 4.479 1.00 90.38 102 HIS A CA 1
ATOM 829 C C . HIS A 1 102 ? -9.408 -0.695 4.291 1.00 90.38 102 HIS A C 1
ATOM 831 O O . HIS A 1 102 ? -9.901 -1.577 3.587 1.00 90.38 102 HIS A O 1
ATOM 837 N N . ASN A 1 103 ? -8.236 -0.838 4.920 1.00 91.25 103 ASN A N 1
ATOM 838 C CA . ASN A 1 103 ? -7.354 -1.990 4.720 1.00 91.25 103 ASN A CA 1
ATOM 839 C C . ASN A 1 103 ? -7.776 -3.229 5.513 1.00 91.25 103 ASN A C 1
ATOM 841 O O . ASN A 1 103 ? -7.610 -4.342 5.018 1.00 91.25 103 ASN A O 1
ATOM 845 N N . TYR A 1 104 ? -8.310 -3.048 6.722 1.00 91.88 104 TYR A N 1
ATOM 846 C CA . TYR A 1 104 ? -8.476 -4.138 7.687 1.00 91.88 104 TYR A CA 1
ATOM 847 C C . TYR A 1 104 ? -9.929 -4.451 8.052 1.00 91.88 104 TYR A C 1
ATOM 849 O O . TYR A 1 104 ? -10.202 -5.529 8.577 1.00 91.88 104 TYR A O 1
ATOM 857 N N . ILE A 1 105 ? -10.876 -3.543 7.789 1.00 91.75 105 ILE A N 1
ATOM 858 C CA . ILE A 1 105 ? -12.248 -3.669 8.308 1.00 91.75 105 ILE A CA 1
ATOM 859 C C . ILE A 1 105 ? -13.281 -3.689 7.191 1.00 91.75 105 ILE A C 1
ATOM 861 O O . ILE A 1 105 ? -14.135 -4.574 7.172 1.00 91.75 105 ILE A O 1
ATOM 865 N N . ARG A 1 106 ? -13.209 -2.734 6.261 1.00 90.81 106 ARG A N 1
ATOM 866 C CA . ARG A 1 106 ? -14.205 -2.560 5.206 1.00 90.81 106 ARG A CA 1
ATOM 867 C C . ARG A 1 106 ? -14.076 -3.652 4.131 1.00 90.81 106 ARG A C 1
ATOM 869 O O . ARG A 1 106 ? -13.023 -3.733 3.498 1.00 90.81 106 ARG A O 1
ATOM 876 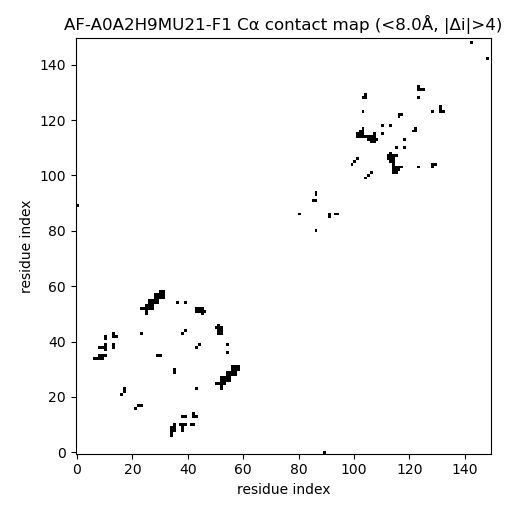N N . PRO A 1 107 ? -15.130 -4.444 3.869 1.00 90.06 107 PRO A N 1
ATOM 877 C CA . PRO A 1 107 ? -15.149 -5.366 2.740 1.00 90.06 107 PRO A CA 1
ATOM 878 C C . PRO A 1 107 ? -15.287 -4.601 1.418 1.00 90.06 107 PRO A C 1
ATOM 880 O O . PRO A 1 107 ? -16.011 -3.604 1.338 1.00 90.06 107 PRO A O 1
ATOM 883 N N . HIS A 1 108 ? -14.621 -5.082 0.366 1.00 90.00 108 HIS A N 1
ATOM 884 C CA . HIS A 1 108 ? -14.684 -4.474 -0.967 1.00 90.00 108 HIS A CA 1
ATOM 885 C C . HIS A 1 108 ? -15.268 -5.449 -1.977 1.00 90.00 108 HIS A C 1
ATOM 887 O O . HIS A 1 108 ? -14.755 -6.552 -2.152 1.00 90.00 108 HIS A O 1
ATOM 893 N N . SER A 1 109 ? -16.299 -5.028 -2.711 1.00 86.81 109 SER A N 1
ATOM 894 C CA . SER A 1 109 ? -16.925 -5.866 -3.744 1.00 86.81 109 SER A CA 1
ATOM 895 C C . SER A 1 109 ? -15.945 -6.248 -4.856 1.00 86.81 109 SER A C 1
ATOM 897 O O . SER A 1 109 ? -15.968 -7.375 -5.331 1.00 86.81 109 SER A O 1
ATOM 899 N N . ALA A 1 110 ? -15.015 -5.352 -5.209 1.00 85.44 110 ALA A N 1
ATOM 900 C CA . ALA A 1 110 ? -13.949 -5.628 -6.178 1.00 85.44 110 ALA A CA 1
ATOM 901 C C . ALA A 1 110 ? -12.933 -6.690 -5.703 1.00 85.44 110 ALA A C 1
ATOM 903 O O . ALA A 1 110 ? -12.089 -7.126 -6.483 1.00 85.44 110 ALA A O 1
ATOM 904 N N . LEU A 1 111 ? -12.988 -7.074 -4.424 1.00 87.69 111 LEU A N 1
ATOM 905 C CA . LEU A 1 111 ? -12.146 -8.088 -3.795 1.00 87.69 111 LEU A CA 1
ATOM 906 C C . LEU A 1 111 ? -12.981 -9.275 -3.283 1.00 87.69 111 LEU A C 1
ATOM 908 O O . LEU A 1 111 ? -12.567 -9.940 -2.335 1.00 87.69 111 LEU A O 1
ATOM 912 N N . ASP A 1 112 ? -14.141 -9.545 -3.889 1.00 89.94 112 ASP A N 1
ATOM 913 C CA . ASP A 1 112 ? -15.055 -10.635 -3.508 1.00 89.94 112 ASP A CA 1
ATOM 914 C C . ASP A 1 112 ? -15.538 -10.525 -2.051 1.00 89.94 112 ASP A C 1
ATOM 916 O O . ASP A 1 112 ? -15.628 -11.513 -1.324 1.00 89.94 112 ASP A O 1
ATOM 920 N N . GLY A 1 113 ? -15.763 -9.294 -1.580 1.00 90.38 113 GLY A N 1
ATOM 921 C CA . GLY A 1 113 ? -16.173 -9.020 -0.202 1.00 90.38 113 GLY A CA 1
ATOM 922 C C . GLY A 1 113 ? -15.041 -9.109 0.827 1.00 90.38 113 GLY A C 1
ATOM 923 O O . GLY A 1 113 ? -15.299 -8.949 2.016 1.00 90.38 113 GLY A O 1
ATOM 924 N N . LYS A 1 114 ? -13.790 -9.320 0.401 1.00 91.44 114 LYS A N 1
ATOM 925 C CA . LYS A 1 114 ? -12.620 -9.340 1.293 1.00 91.44 114 LYS A CA 1
ATOM 926 C C . LYS A 1 114 ? -12.054 -7.941 1.521 1.00 91.44 114 LYS A C 1
ATO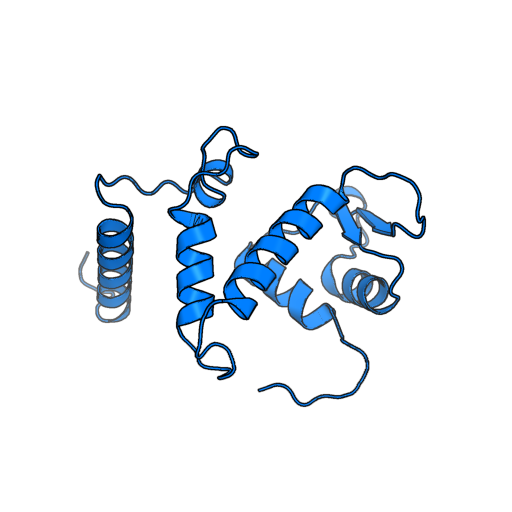M 928 O O . LYS A 1 114 ? -12.243 -7.031 0.708 1.00 91.44 114 LYS A O 1
ATOM 933 N N . THR A 1 115 ? -11.323 -7.773 2.618 1.00 92.06 115 THR A N 1
ATOM 934 C CA . THR A 1 115 ? -10.492 -6.584 2.847 1.00 92.06 115 THR A CA 1
ATOM 935 C C . THR A 1 115 ? -9.165 -6.688 2.072 1.00 92.06 115 THR A C 1
ATOM 937 O O . THR A 1 115 ? -8.732 -7.796 1.724 1.00 92.06 115 THR A O 1
ATOM 940 N N . PRO A 1 116 ? -8.469 -5.566 1.802 1.00 91.56 116 PRO A N 1
ATOM 941 C CA . PRO A 1 116 ? -7.127 -5.594 1.226 1.00 91.56 116 PRO A CA 1
ATOM 942 C C . PRO A 1 116 ? -6.157 -6.449 2.049 1.00 91.56 116 PRO A C 1
ATOM 944 O O . PRO A 1 116 ? -5.417 -7.247 1.478 1.00 91.56 116 PRO A O 1
ATOM 947 N N . SER A 1 117 ? -6.211 -6.357 3.384 1.00 91.62 117 SER A N 1
ATOM 948 C CA . SER A 1 117 ? -5.373 -7.170 4.269 1.00 91.62 117 SER A CA 1
ATOM 949 C C . SER A 1 117 ? -5.643 -8.667 4.091 1.00 91.62 117 SER A C 1
ATOM 951 O O . SER A 1 117 ? -4.703 -9.446 3.958 1.00 91.62 117 SER A O 1
ATOM 953 N N . GLU A 1 118 ? -6.914 -9.071 4.003 1.00 91.00 118 GLU A N 1
ATOM 954 C CA . GLU A 1 118 ? -7.315 -10.470 3.832 1.00 91.00 118 GLU A CA 1
ATOM 955 C C . GLU A 1 118 ? -6.860 -11.035 2.481 1.00 91.00 118 GLU A C 1
ATOM 957 O O . GLU A 1 118 ? -6.426 -12.187 2.416 1.00 91.00 118 GLU A O 1
ATOM 962 N N . LYS A 1 119 ? -6.911 -10.237 1.404 1.00 90.56 119 LYS A N 1
ATOM 963 C CA . LYS A 1 119 ? -6.353 -10.622 0.094 1.00 90.56 119 LYS A CA 1
ATOM 964 C C . LYS A 1 119 ? -4.831 -10.781 0.139 1.00 90.56 119 LYS A C 1
ATOM 966 O O . LYS A 1 119 ? -4.312 -11.650 -0.553 1.00 90.56 119 LYS A O 1
ATOM 971 N N . CYS A 1 120 ? -4.141 -10.009 0.976 1.00 87.38 120 CYS A N 1
ATOM 972 C CA . CYS A 1 120 ? -2.709 -10.164 1.243 1.00 87.38 120 CYS A CA 1
ATOM 973 C C . CYS A 1 120 ? -2.383 -11.297 2.237 1.00 87.38 120 CYS A C 1
ATOM 975 O O . CYS A 1 120 ? -1.221 -11.478 2.585 1.00 87.38 120 CYS A O 1
ATOM 977 N N . GLY A 1 121 ? -3.379 -12.053 2.715 1.00 89.00 121 GLY A N 1
ATOM 978 C CA . GLY A 1 121 ? -3.192 -13.145 3.678 1.00 89.00 121 GLY A CA 1
ATOM 979 C C . GLY A 1 121 ? -3.163 -12.709 5.148 1.00 89.00 121 GLY A C 1
ATOM 980 O O . GLY A 1 121 ? -3.067 -13.559 6.030 1.00 89.00 121 GLY A O 1
ATOM 981 N N . ILE A 1 122 ? -3.313 -11.414 5.435 1.00 88.38 122 ILE A N 1
ATOM 982 C CA . ILE A 1 122 ? -3.360 -10.864 6.793 1.00 88.38 122 ILE A CA 1
ATOM 983 C C . ILE A 1 122 ? -4.811 -10.882 7.284 1.00 88.38 122 ILE A C 1
ATOM 985 O O . ILE A 1 122 ? -5.639 -10.053 6.888 1.00 88.38 122 ILE A O 1
ATOM 989 N N . LYS A 1 123 ? -5.125 -11.840 8.160 1.00 87.69 123 LYS A N 1
ATOM 990 C CA . LYS A 1 123 ? -6.465 -12.027 8.731 1.00 87.69 123 LYS A CA 1
ATOM 991 C C . LYS A 1 123 ? -6.547 -11.504 10.161 1.00 87.69 123 LYS A C 1
ATOM 993 O O . LYS A 1 123 ? -5.635 -11.702 10.958 1.00 87.69 123 LYS A O 1
ATOM 998 N N . ILE A 1 124 ? -7.680 -10.890 10.490 1.00 87.75 124 ILE A N 1
ATOM 999 C CA . ILE A 1 124 ? -8.019 -10.459 11.850 1.00 87.75 124 ILE A CA 1
ATOM 1000 C C . ILE A 1 124 ? -9.073 -11.423 12.384 1.00 87.75 124 ILE A C 1
ATOM 1002 O O . ILE A 1 124 ? -10.239 -11.354 12.002 1.00 87.75 124 ILE A O 1
ATOM 1006 N N . ASN A 1 125 ? -8.643 -12.344 13.246 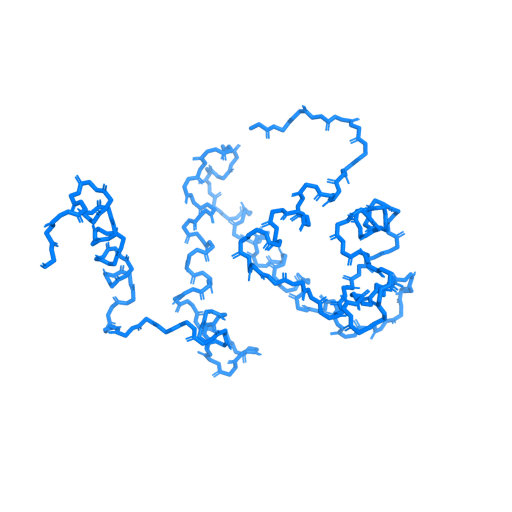1.00 82.25 125 ASN A N 1
ATOM 1007 C CA . ASN A 1 125 ? -9.464 -13.457 13.724 1.00 82.25 125 ASN A CA 1
ATOM 1008 C C . ASN A 1 125 ? -10.250 -13.089 14.991 1.00 82.25 125 ASN A C 1
ATOM 1010 O O . ASN A 1 125 ? -10.036 -13.669 16.052 1.00 82.25 125 ASN A O 1
ATOM 1014 N N . GLY A 1 126 ? -11.152 -12.115 14.894 1.00 83.38 126 GLY A N 1
ATOM 1015 C CA . GLY A 1 126 ? -12.027 -11.751 16.004 1.00 83.38 126 GLY A CA 1
ATOM 1016 C C . GLY A 1 126 ? -13.383 -11.246 15.538 1.00 83.38 126 GLY A C 1
ATOM 1017 O O . GLY A 1 126 ? -13.498 -10.636 14.475 1.00 83.38 126 GLY A O 1
ATOM 1018 N N . ASN A 1 127 ? -14.410 -11.484 16.357 1.00 84.44 127 ASN A N 1
ATOM 1019 C CA . ASN A 1 127 ? -15.789 -11.082 16.056 1.00 84.44 127 ASN A CA 1
ATOM 1020 C C . ASN A 1 127 ? -15.918 -9.563 15.872 1.00 84.44 127 ASN A C 1
ATOM 1022 O O . ASN A 1 127 ? -16.694 -9.098 15.041 1.00 84.44 127 ASN A O 1
ATOM 1026 N N . ASN A 1 128 ? -15.126 -8.784 16.615 1.00 89.62 128 ASN A N 1
ATOM 1027 C CA . ASN A 1 128 ? -15.031 -7.339 16.455 1.00 89.62 128 ASN A CA 1
ATOM 1028 C C . ASN A 1 128 ? -13.616 -6.949 16.010 1.00 89.62 128 ASN A C 1
ATOM 1030 O O . ASN A 1 128 ? -12.699 -6.857 16.828 1.00 89.62 128 ASN A O 1
ATOM 1034 N N . LYS A 1 129 ? -13.465 -6.667 14.709 1.00 89.19 129 LYS A N 1
ATOM 1035 C CA . LYS A 1 129 ? -12.172 -6.326 14.097 1.00 89.19 129 LYS A CA 1
ATOM 1036 C C . LYS A 1 129 ? -11.491 -5.118 14.761 1.00 89.19 129 LYS A C 1
ATOM 1038 O O . LYS A 1 129 ? -10.271 -5.125 14.887 1.00 89.19 129 LYS A O 1
ATOM 1043 N N . TRP A 1 130 ? -12.246 -4.117 15.229 1.00 91.06 130 TRP A N 1
ATOM 1044 C CA . TRP A 1 130 ? -11.679 -2.949 15.922 1.00 91.06 130 TRP A CA 1
ATOM 1045 C C . TRP A 1 130 ? -11.055 -3.326 17.261 1.00 91.06 130 TRP A C 1
ATOM 1047 O O . TRP A 1 130 ? -9.906 -2.980 17.524 1.00 91.06 130 TRP A O 1
ATOM 1057 N N . ILE A 1 131 ? -11.794 -4.068 18.088 1.00 91.94 131 ILE A N 1
ATOM 1058 C CA . ILE A 1 131 ? -11.305 -4.508 19.400 1.00 91.94 131 ILE A CA 1
ATOM 1059 C C . ILE A 1 131 ? -10.068 -5.387 19.223 1.00 91.94 131 ILE A C 1
ATOM 1061 O O . ILE A 1 131 ? -9.070 -5.182 19.908 1.00 91.94 131 ILE A O 1
ATOM 1065 N N . THR A 1 132 ? -10.094 -6.313 18.264 1.00 92.69 132 THR A N 1
ATOM 1066 C CA . THR A 1 132 ? -8.953 -7.192 17.992 1.00 92.69 132 THR A CA 1
ATOM 1067 C C . THR A 1 132 ? -7.710 -6.411 17.565 1.00 92.69 132 THR A C 1
ATOM 1069 O O . THR A 1 132 ? -6.618 -6.711 18.039 1.00 92.69 132 THR A O 1
ATOM 1072 N N . LEU A 1 133 ? -7.852 -5.384 16.720 1.00 91.12 133 LEU A N 1
ATOM 1073 C CA . LEU A 1 133 ? -6.733 -4.517 16.335 1.00 91.12 133 LEU A CA 1
ATOM 1074 C C . LEU A 1 133 ? -6.134 -3.780 17.539 1.00 91.12 133 LEU A C 1
ATOM 1076 O O . LEU A 1 133 ? -4.916 -3.771 17.698 1.00 91.12 133 LEU A O 1
ATOM 1080 N N . ILE A 1 134 ? -6.980 -3.211 18.401 1.00 91.00 134 ILE A N 1
ATOM 1081 C CA . ILE A 1 134 ? -6.542 -2.486 19.604 1.00 91.00 134 ILE A CA 1
ATOM 1082 C C . ILE A 1 134 ? -5.825 -3.433 20.575 1.00 91.00 134 ILE A C 1
ATOM 1084 O O . ILE A 1 134 ? -4.744 -3.118 21.067 1.00 91.00 134 ILE A O 1
ATOM 1088 N N . GLN A 1 135 ? -6.389 -4.617 20.817 1.00 91.94 135 GLN A N 1
ATOM 1089 C CA . GLN A 1 135 ? -5.786 -5.630 21.685 1.00 91.94 135 GLN A CA 1
ATOM 1090 C C . GLN A 1 135 ? -4.437 -6.116 21.149 1.00 91.94 135 GLN A C 1
ATOM 1092 O O . GLN A 1 135 ? -3.497 -6.289 21.921 1.00 91.94 135 GLN A O 1
ATOM 1097 N N . ASN A 1 136 ? -4.320 -6.318 19.834 1.00 89.69 136 ASN A N 1
ATOM 1098 C CA . ASN A 1 136 ? -3.056 -6.699 19.211 1.00 89.69 136 ASN A CA 1
ATOM 1099 C C . ASN A 1 136 ? -2.007 -5.588 19.339 1.00 89.69 136 ASN A C 1
ATOM 1101 O O . ASN A 1 136 ? -0.862 -5.887 19.661 1.00 89.69 136 ASN A O 1
ATOM 1105 N N . ALA A 1 137 ? -2.396 -4.324 19.148 1.00 88.81 137 ALA A N 1
ATOM 1106 C CA . ALA A 1 137 ? -1.499 -3.186 19.337 1.00 88.81 137 ALA A CA 1
ATOM 1107 C C . ALA A 1 137 ? -0.992 -3.098 20.785 1.00 88.81 137 ALA A C 1
ATOM 1109 O O . ALA A 1 137 ? 0.210 -2.964 21.001 1.00 88.81 137 ALA A O 1
ATOM 1110 N N . LYS A 1 138 ? -1.883 -3.264 21.774 1.00 91.81 138 LYS A N 1
ATOM 1111 C CA . LYS A 1 138 ? -1.502 -3.249 23.193 1.00 91.81 138 LYS A CA 1
ATOM 1112 C C . LYS A 1 138 ? -0.511 -4.365 23.539 1.00 91.81 138 LYS A C 1
ATOM 1114 O O . LYS A 1 138 ? 0.505 -4.099 24.164 1.00 91.81 138 LYS A O 1
ATOM 1119 N N . LYS A 1 139 ? -0.742 -5.587 23.046 1.00 88.88 139 LYS A N 1
ATOM 1120 C CA . LYS A 1 139 ? 0.184 -6.718 23.243 1.00 88.88 139 LYS A CA 1
ATOM 1121 C C . LYS A 1 139 ? 1.577 -6.472 22.660 1.00 88.88 139 LYS A C 1
ATOM 1123 O O . LYS A 1 139 ? 2.551 -6.970 23.212 1.00 88.88 139 LYS A O 1
ATOM 1128 N N . ILE A 1 140 ? 1.673 -5.777 21.525 1.00 87.75 140 ILE A N 1
ATOM 1129 C CA . ILE A 1 140 ? 2.965 -5.428 20.918 1.00 87.75 140 ILE A CA 1
ATOM 1130 C C . ILE A 1 140 ? 3.687 -4.406 21.795 1.00 87.75 140 ILE A C 1
ATOM 1132 O O . ILE A 1 140 ? 4.846 -4.626 22.127 1.00 87.75 140 ILE A O 1
ATOM 1136 N N . GLN A 1 141 ? 2.980 -3.360 22.233 1.00 85.00 141 GLN A N 1
ATOM 1137 C CA . GLN A 1 141 ? 3.529 -2.354 23.142 1.00 85.00 141 GLN A CA 1
ATOM 1138 C C . GLN A 1 141 ? 4.074 -2.994 24.429 1.00 85.00 141 GLN A C 1
ATOM 1140 O O . GLN A 1 141 ? 5.209 -2.732 24.810 1.00 85.00 141 GLN A O 1
ATOM 1145 N N . ASP A 1 142 ? 3.314 -3.903 25.047 1.00 84.12 142 ASP A N 1
ATOM 1146 C CA . ASP A 1 142 ? 3.740 -4.584 26.277 1.00 84.12 142 ASP A CA 1
ATOM 1147 C C . ASP A 1 142 ? 5.003 -5.450 26.063 1.00 84.12 142 ASP A C 1
ATOM 1149 O O . ASP A 1 142 ? 5.841 -5.561 26.957 1.00 84.12 142 ASP A O 1
ATOM 1153 N N . ARG A 1 143 ? 5.182 -6.042 24.869 1.00 80.81 143 ARG A N 1
ATOM 1154 C CA . ARG A 1 143 ? 6.390 -6.813 24.508 1.00 80.81 143 ARG A CA 1
ATOM 1155 C C . ARG A 1 143 ? 7.613 -5.934 24.262 1.00 80.81 143 ARG A C 1
ATOM 1157 O O . ARG A 1 143 ? 8.723 -6.356 24.568 1.00 80.81 143 ARG A O 1
ATOM 1164 N N . GLU A 1 144 ? 7.423 -4.751 23.683 1.00 81.94 144 GLU A N 1
ATOM 1165 C CA . GLU A 1 144 ? 8.502 -3.780 23.469 1.00 81.94 144 GLU A CA 1
ATOM 1166 C C . GLU A 1 144 ? 8.956 -3.151 24.796 1.00 81.94 144 GLU A C 1
ATOM 1168 O O . GLU A 1 144 ? 10.148 -2.935 24.999 1.00 81.94 144 GLU A O 1
ATOM 1173 N N . GLU A 1 145 ? 8.020 -2.921 25.721 1.00 79.56 145 GLU A N 1
ATOM 1174 C CA . GLU A 1 145 ? 8.291 -2.373 27.055 1.00 79.56 145 GLU A CA 1
ATOM 1175 C C . GLU A 1 145 ? 8.865 -3.421 28.034 1.00 79.56 145 GLU A C 1
ATOM 1177 O O . GLU A 1 145 ? 9.602 -3.063 28.952 1.00 79.56 145 GLU A O 1
ATOM 1182 N N . CYS A 1 146 ? 8.577 -4.716 27.845 1.00 64.25 146 CYS A N 1
ATOM 1183 C CA . CYS A 1 146 ? 9.082 -5.815 28.681 1.00 64.25 146 CYS A CA 1
ATOM 1184 C C . CYS A 1 146 ? 9.509 -7.039 27.842 1.00 64.25 146 CYS A C 1
ATOM 1186 O O . CYS A 1 146 ? 8.805 -8.052 27.807 1.00 64.25 146 CYS A O 1
ATOM 1188 N N . PRO A 1 147 ? 10.701 -7.008 27.214 1.00 65.81 147 PRO A N 1
ATOM 1189 C CA . PRO A 1 147 ? 11.159 -8.065 26.305 1.00 65.81 147 PRO A CA 1
ATOM 1190 C C . PRO A 1 147 ? 11.504 -9.406 26.983 1.00 65.81 147 PRO A C 1
ATOM 1192 O O . PRO A 1 147 ? 11.818 -10.366 26.286 1.00 65.81 147 PRO A O 1
ATOM 1195 N N . PHE A 1 148 ? 11.458 -9.490 28.319 1.00 65.56 148 PHE A N 1
ATOM 1196 C CA . PHE A 1 148 ? 11.892 -10.658 29.105 1.00 65.56 148 PHE A CA 1
ATOM 1197 C C . PHE A 1 148 ? 10.761 -11.502 29.716 1.00 65.56 148 PHE A C 1
ATOM 1199 O O . PHE A 1 148 ? 11.045 -12.479 30.406 1.00 65.56 148 PHE A O 1
ATOM 1206 N N . LEU A 1 149 ? 9.492 -11.167 29.472 1.00 56.03 149 LEU A N 1
ATOM 1207 C CA . LEU A 1 149 ? 8.363 -12.006 29.885 1.00 56.03 149 LEU A CA 1
ATOM 1208 C C . LEU A 1 149 ? 7.830 -12.787 28.677 1.00 56.03 149 LEU A C 1
ATOM 1210 O O . LEU A 1 149 ? 6.949 -12.320 27.951 1.00 56.03 149 LEU A O 1
ATOM 1214 N N . SER A 1 150 ? 8.384 -13.984 28.477 1.00 53.41 150 SER A N 1
ATOM 1215 C CA . SER A 1 150 ? 7.815 -15.052 27.646 1.00 53.41 150 SER A CA 1
ATOM 1216 C C . SER A 1 150 ? 7.746 -16.346 28.437 1.00 53.41 150 SER A C 1
ATOM 1218 O O . SER A 1 150 ? 8.826 -16.748 28.927 1.00 53.41 150 SER A O 1
#

Foldseek 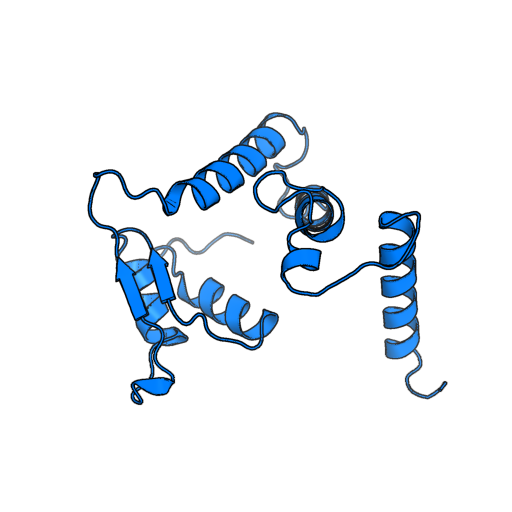3Di:
DDDDPDPPQCLVVLQVVCVVVVAAAQEDEEEPDVNVVVSCCVRQADPDPVRGRHYHYDDDPDDDPVCVVVVVVVVVVVVCVVPDPPPPDPPDCVVVVVVCCQAAPAFDVVQVRDHVCVVVVNHQPDPDRVVSVVVVVVVVVVCVVPVPDD